Protein AF-A0A257UCT3-F1 (afdb_monomer_lite)

Radius of gyration: 12.35 Å; chains: 1; bounding box: 24×25×33 Å

Sequence (61 aa):
VPSLGAGAGLFGLASDDDGFGVEKPGVAVAGVVHRPEDVAASVRDATGAAARACVAAGRRA

Secondary structure (DSSP, 8-state):
----GGGGGGGT-EE-TTS-EE-BTTB---GGGTSS--HHHHHHHHHHHHHHHHHHHHTT-

pLDDT: mean 82.31, std 12.33, range [50.12, 95.44]

Structure (mmCIF, N/CA/C/O backbone):
data_AF-A0A257UCT3-F1
#
_entry.id   AF-A0A257UCT3-F1
#
loop_
_atom_site.group_PDB
_atom_site.id
_atom_site.type_symbol
_atom_site.label_atom_id
_atom_site.label_alt_id
_atom_site.label_comp_id
_atom_site.label_asym_id
_atom_site.label_entity_id
_atom_site.label_seq_id
_atom_site.pdbx_PDB_ins_code
_atom_site.Cartn_x
_atom_site.Cartn_y
_atom_site.Cartn_z
_atom_site.occupancy
_atom_site.B_iso_or_equiv
_atom_site.auth_seq_id
_atom_site.auth_comp_id
_atom_site.auth_asym_id
_atom_site.auth_atom_id
_atom_site.pdbx_PDB_model_num
ATOM 1 N N . VAL A 1 1 ? 8.540 -2.146 -14.183 1.00 54.84 1 VAL A N 1
ATOM 2 C CA . VAL A 1 1 ? 8.452 -1.497 -12.852 1.00 54.84 1 VAL A CA 1
ATOM 3 C C . VAL A 1 1 ? 8.129 -2.571 -11.827 1.00 54.84 1 VAL A C 1
ATOM 5 O O . VAL A 1 1 ? 7.363 -3.457 -12.182 1.00 54.84 1 VAL A O 1
ATOM 8 N N . PRO A 1 2 ? 8.761 -2.594 -10.643 1.00 58.91 2 PRO A N 1
ATOM 9 C CA . PRO A 1 2 ? 8.455 -3.608 -9.635 1.00 58.91 2 PRO A CA 1
ATOM 10 C C . PRO A 1 2 ? 7.030 -3.393 -9.097 1.00 58.91 2 PRO A C 1
ATOM 12 O O . PRO A 1 2 ? 6.732 -2.307 -8.611 1.00 58.91 2 PRO A O 1
ATOM 15 N N . SER A 1 3 ? 6.168 -4.405 -9.212 1.00 68.06 3 SER A N 1
ATOM 16 C CA . SER A 1 3 ? 4.815 -4.448 -8.633 1.00 68.06 3 SER A CA 1
ATOM 17 C C . SER A 1 3 ? 4.728 -5.561 -7.576 1.00 68.06 3 SER A C 1
ATOM 19 O O . SER A 1 3 ? 5.645 -6.381 -7.465 1.00 68.06 3 SER A O 1
ATOM 21 N N . LEU A 1 4 ? 3.665 -5.587 -6.760 1.00 64.88 4 LEU A N 1
ATOM 22 C CA . LEU A 1 4 ? 3.503 -6.601 -5.704 1.00 64.88 4 LEU A CA 1
ATOM 23 C C . LEU A 1 4 ? 3.375 -8.020 -6.277 1.00 64.88 4 LEU A C 1
ATOM 25 O O . LEU A 1 4 ? 3.742 -8.983 -5.599 1.00 64.88 4 LEU A O 1
ATOM 29 N N . GLY A 1 5 ? 2.858 -8.157 -7.503 1.00 68.44 5 GLY A N 1
ATOM 30 C CA . GLY A 1 5 ? 2.632 -9.448 -8.153 1.00 68.44 5 GLY A CA 1
ATOM 31 C C . GLY A 1 5 ? 1.891 -10.432 -7.236 1.00 68.44 5 GLY A C 1
ATOM 32 O O . GLY A 1 5 ? 0.959 -10.066 -6.523 1.00 68.44 5 GLY A O 1
ATOM 33 N N . ALA A 1 6 ? 2.350 -11.685 -7.182 1.00 61.75 6 ALA A N 1
ATOM 34 C CA . ALA A 1 6 ? 1.783 -12.713 -6.299 1.00 61.75 6 ALA A CA 1
ATOM 35 C C . ALA A 1 6 ? 1.978 -12.440 -4.785 1.00 61.75 6 ALA A C 1
ATOM 37 O O . ALA A 1 6 ? 1.372 -13.115 -3.953 1.00 61.75 6 ALA A O 1
ATOM 38 N N . GLY A 1 7 ? 2.812 -11.462 -4.407 1.00 60.94 7 GLY A N 1
ATOM 39 C CA . GLY A 1 7 ? 3.135 -11.125 -3.017 1.00 60.94 7 GLY A CA 1
ATOM 40 C C . GLY A 1 7 ? 2.069 -10.300 -2.290 1.00 60.94 7 GLY A C 1
ATOM 41 O O . GLY A 1 7 ? 2.126 -10.187 -1.068 1.00 60.94 7 GLY A O 1
ATOM 42 N N . ALA A 1 8 ? 1.068 -9.762 -2.995 1.00 60.97 8 ALA A N 1
ATOM 43 C CA . ALA A 1 8 ? -0.026 -8.998 -2.384 1.00 60.97 8 ALA A CA 1
ATOM 44 C C . ALA A 1 8 ? -0.808 -9.809 -1.332 1.00 60.97 8 ALA A C 1
ATOM 46 O O . ALA A 1 8 ? -1.185 -9.291 -0.276 1.00 60.97 8 ALA A O 1
ATOM 47 N N . GLY A 1 9 ? -0.961 -11.115 -1.582 1.00 59.84 9 GLY A N 1
ATOM 48 C CA . GLY A 1 9 ? -1.609 -12.047 -0.661 1.00 59.84 9 GLY A CA 1
ATOM 49 C C . GLY A 1 9 ? -0.878 -12.199 0.675 1.00 59.84 9 GLY A C 1
ATOM 50 O O . GLY A 1 9 ? -1.523 -12.481 1.682 1.00 59.84 9 GLY A O 1
ATOM 51 N N . LEU A 1 10 ? 0.435 -11.938 0.720 1.00 60.25 10 LEU A N 1
ATOM 52 C CA . LEU A 1 10 ? 1.242 -12.052 1.940 1.00 60.25 10 LEU A CA 1
ATOM 53 C C . LEU A 1 10 ? 0.860 -11.003 2.999 1.00 60.25 10 LEU A C 1
ATOM 55 O O . LEU A 1 10 ? 1.057 -11.228 4.190 1.00 60.25 10 LEU A O 1
ATOM 59 N N . PHE A 1 11 ? 0.292 -9.875 2.564 1.00 64.56 11 PHE A N 1
ATOM 60 C CA . PHE A 1 11 ? -0.108 -8.757 3.422 1.00 64.56 11 PHE A CA 1
ATOM 61 C C . PHE A 1 11 ? -1.631 -8.554 3.476 1.00 64.56 11 PHE A C 1
ATOM 63 O O . PHE A 1 11 ? -2.101 -7.553 4.013 1.00 64.56 11 PHE A O 1
ATOM 70 N N . GLY A 1 12 ? -2.422 -9.471 2.899 1.00 70.94 12 GLY A N 1
ATOM 71 C CA . GLY A 1 12 ? -3.884 -9.333 2.810 1.00 70.94 12 GLY A CA 1
ATOM 72 C C . GLY A 1 12 ? -4.357 -8.160 1.932 1.00 70.94 12 GLY A C 1
ATOM 73 O O . GLY A 1 12 ? -5.532 -7.768 1.976 1.00 70.94 12 GLY A O 1
ATOM 74 N N . LEU A 1 13 ? -3.457 -7.591 1.128 1.00 76.38 13 LEU A N 1
ATOM 75 C CA . LEU A 1 13 ? -3.747 -6.484 0.224 1.00 76.38 13 LEU A CA 1
ATOM 76 C C . LEU A 1 13 ? -4.500 -7.013 -1.003 1.00 76.38 13 LEU A C 1
ATOM 78 O O . LEU A 1 13 ? -4.225 -8.113 -1.479 1.00 76.38 13 LEU A O 1
ATOM 82 N N . ALA A 1 14 ? -5.488 -6.256 -1.500 1.00 81.81 14 ALA A N 1
ATOM 83 C CA . ALA A 1 14 ? -5.954 -6.508 -2.866 1.00 81.81 14 ALA A CA 1
ATOM 84 C C . ALA A 1 14 ? -4.940 -5.914 -3.827 1.00 81.81 14 ALA A C 1
ATOM 86 O O . ALA A 1 14 ? -4.331 -4.891 -3.511 1.00 81.81 14 ALA A O 1
ATOM 87 N N . SER A 1 15 ? -4.838 -6.527 -4.996 1.00 85.62 15 SER A N 1
ATOM 88 C CA . SER A 1 15 ? -4.139 -5.944 -6.123 1.00 85.62 15 SER A CA 1
ATOM 89 C C . SER A 1 15 ? -5.027 -5.882 -7.351 1.00 85.62 15 SER A C 1
ATOM 91 O O . SER A 1 15 ? -5.982 -6.652 -7.453 1.00 85.62 15 SER A O 1
ATOM 93 N N . ASP A 1 16 ? -4.723 -4.936 -8.231 1.00 86.38 16 ASP A N 1
ATOM 94 C CA . ASP A 1 16 ? -5.305 -4.851 -9.565 1.00 86.38 16 ASP A CA 1
ATOM 95 C C . ASP A 1 16 ? -4.661 -5.864 -10.528 1.00 86.38 16 ASP A C 1
ATOM 97 O O . ASP A 1 16 ? -3.787 -6.652 -10.145 1.00 86.38 16 ASP A O 1
ATOM 101 N N . ASP A 1 17 ? -5.111 -5.845 -11.784 1.00 85.00 17 ASP A N 1
ATOM 102 C CA . ASP A 1 17 ? -4.636 -6.745 -12.842 1.00 85.00 17 ASP A CA 1
ATOM 103 C C . ASP A 1 17 ? -3.149 -6.528 -13.191 1.00 85.00 17 ASP A C 1
ATOM 105 O O . ASP A 1 17 ? -2.493 -7.435 -13.707 1.00 85.00 17 ASP A O 1
A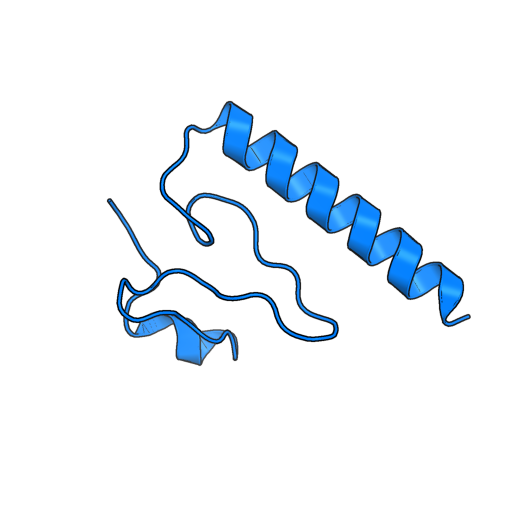TOM 109 N N . ASP A 1 18 ? -2.596 -5.359 -12.852 1.00 84.00 18 ASP A N 1
ATOM 110 C CA . ASP A 1 18 ? -1.186 -4.999 -13.042 1.00 84.00 18 ASP A CA 1
ATOM 111 C C . ASP A 1 18 ? -0.314 -5.360 -11.814 1.00 84.00 18 ASP A C 1
ATOM 113 O O . ASP A 1 18 ? 0.922 -5.246 -11.827 1.00 84.00 18 ASP A O 1
ATOM 117 N N . GLY A 1 19 ? -0.943 -5.847 -10.741 1.00 83.81 19 GLY A N 1
ATOM 118 C CA . GLY A 1 19 ? -0.287 -6.248 -9.504 1.00 83.81 19 GLY A CA 1
ATOM 119 C C . GLY A 1 19 ? 0.069 -5.079 -8.583 1.00 83.81 19 GLY A C 1
ATOM 120 O O . GLY A 1 19 ? 0.946 -5.244 -7.730 1.00 83.81 19 GLY A O 1
ATOM 121 N N . PHE A 1 20 ? -0.558 -3.911 -8.731 1.00 87.00 20 PHE A N 1
ATOM 122 C CA . PHE A 1 20 ? -0.452 -2.807 -7.773 1.00 87.00 20 PHE A CA 1
ATOM 123 C C . PHE A 1 20 ? -1.500 -2.940 -6.675 1.00 87.00 20 PHE A C 1
ATOM 125 O O . PHE A 1 20 ? -2.564 -3.509 -6.875 1.00 87.00 20 PHE A O 1
ATOM 132 N N . GLY A 1 21 ? -1.179 -2.471 -5.473 1.00 88.25 21 GLY A N 1
ATOM 133 C CA . GLY A 1 21 ? -2.052 -2.554 -4.311 1.00 88.25 21 GLY A CA 1
ATOM 134 C C . GLY A 1 21 ? -3.241 -1.599 -4.418 1.00 88.25 21 GLY A C 1
ATOM 135 O O . GLY A 1 21 ? -3.076 -0.418 -4.708 1.00 88.25 21 GLY A O 1
ATOM 136 N N . VAL A 1 22 ? -4.430 -2.109 -4.107 1.00 87.62 22 VAL A N 1
ATOM 137 C CA . VAL A 1 22 ? -5.691 -1.360 -4.106 1.00 87.62 22 VAL A CA 1
ATOM 138 C C . VAL A 1 22 ? -6.106 -1.059 -2.666 1.00 87.62 22 VAL A C 1
ATOM 140 O O . VAL A 1 22 ? -6.079 -1.945 -1.803 1.00 87.62 22 VAL A O 1
ATOM 143 N N . GLU A 1 23 ? -6.509 0.186 -2.400 1.00 86.19 23 GLU A N 1
ATOM 144 C CA . GLU A 1 23 ? -7.014 0.597 -1.085 1.00 86.19 23 GLU A CA 1
ATOM 145 C C . GLU A 1 23 ? -8.265 -0.199 -0.674 1.00 86.19 23 GLU A C 1
ATOM 147 O O . GLU A 1 23 ? -9.113 -0.566 -1.491 1.00 86.19 23 GLU A O 1
ATOM 152 N N . LYS A 1 24 ? -8.407 -0.439 0.633 1.00 85.69 24 LYS A N 1
ATOM 153 C CA . LYS A 1 24 ? -9.600 -1.053 1.233 1.00 85.69 24 LYS A CA 1
ATOM 154 C C . LYS A 1 24 ? -10.016 -0.278 2.480 1.00 85.69 24 LYS A C 1
ATOM 156 O O . LYS A 1 24 ? -9.196 0.426 3.068 1.00 85.69 24 LYS A O 1
ATOM 161 N N . PRO A 1 25 ? -11.264 -0.420 2.957 1.00 83.88 25 PRO A N 1
ATOM 162 C CA . PRO A 1 25 ? -11.677 0.200 4.210 1.00 83.88 25 PRO A CA 1
ATOM 163 C C . PRO A 1 25 ? -10.720 -0.142 5.364 1.00 83.88 25 PRO A C 1
ATOM 165 O O . PRO A 1 25 ? -10.582 -1.299 5.751 1.00 83.88 25 PRO A O 1
ATOM 168 N N . GLY A 1 26 ? -10.059 0.8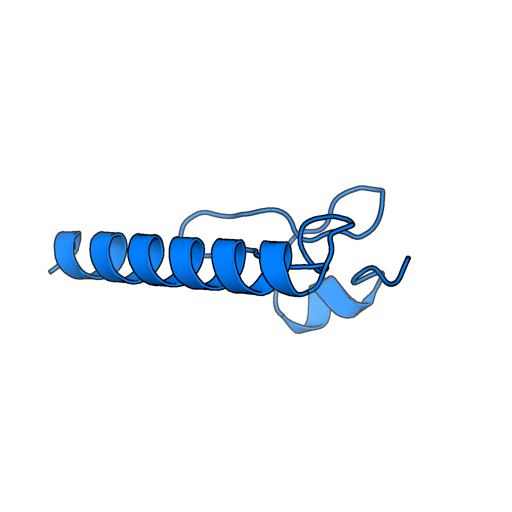79 5.917 1.00 84.19 26 GLY A N 1
ATOM 169 C CA . GLY A 1 26 ? -9.083 0.722 7.003 1.00 84.19 26 GLY A CA 1
ATOM 170 C C . GLY A 1 26 ? -7.655 0.365 6.572 1.00 84.19 26 GLY A C 1
ATOM 171 O O . GLY A 1 26 ? -6.800 0.249 7.444 1.00 84.19 26 GLY A O 1
ATOM 172 N N . VAL A 1 27 ? -7.381 0.234 5.271 1.00 86.25 27 VAL A N 1
ATOM 173 C CA . VAL A 1 27 ? -6.052 -0.067 4.721 1.00 86.25 27 VAL A CA 1
ATOM 174 C C . VAL A 1 27 ? -5.726 0.921 3.603 1.00 86.25 27 VAL A C 1
ATOM 176 O O . VAL A 1 27 ? -6.368 0.915 2.553 1.00 86.25 27 VAL A O 1
ATOM 179 N N . ALA A 1 28 ? -4.713 1.756 3.831 1.00 88.75 28 ALA A N 1
ATOM 180 C CA . ALA A 1 28 ? -4.183 2.671 2.826 1.00 88.75 28 ALA A CA 1
ATOM 181 C C . ALA A 1 28 ? -2.980 2.040 2.113 1.00 88.75 28 ALA A C 1
ATOM 183 O O . ALA A 1 28 ? -2.158 1.379 2.751 1.00 88.75 28 ALA A O 1
ATOM 184 N N . VAL A 1 29 ? -2.869 2.273 0.806 1.00 89.62 29 VAL A N 1
ATOM 185 C CA . VAL A 1 29 ? -1.726 1.861 -0.017 1.00 89.62 29 VAL A CA 1
ATOM 186 C C . VAL A 1 29 ? -1.056 3.128 -0.528 1.00 89.62 29 VAL A C 1
ATOM 188 O O . VAL A 1 29 ? -1.731 4.063 -0.946 1.00 89.62 29 VAL A O 1
ATOM 191 N N . ALA A 1 30 ? 0.267 3.178 -0.457 1.00 91.62 30 ALA A N 1
ATOM 192 C CA . ALA A 1 30 ? 1.042 4.312 -0.929 1.00 91.62 30 ALA A CA 1
ATOM 193 C C . ALA A 1 30 ? 2.352 3.819 -1.520 1.00 91.62 30 ALA A C 1
ATOM 195 O O . ALA A 1 30 ? 2.815 2.714 -1.212 1.00 91.62 30 ALA A O 1
ATOM 196 N N . GLY A 1 31 ? 2.983 4.655 -2.326 1.00 90.94 31 GLY A N 1
ATOM 197 C CA . GLY A 1 31 ? 4.282 4.319 -2.866 1.00 90.94 31 GLY A CA 1
ATOM 198 C C . GLY A 1 31 ? 4.222 3.653 -4.240 1.00 90.94 31 GLY A C 1
ATOM 199 O O . GLY A 1 31 ? 3.167 3.483 -4.850 1.00 90.94 31 GLY A O 1
ATOM 200 N N . VAL A 1 32 ? 5.376 3.117 -4.643 1.00 90.44 32 VAL A N 1
ATOM 201 C CA . VAL A 1 32 ? 5.520 2.250 -5.829 1.00 90.44 32 VAL A CA 1
ATOM 202 C C . VAL A 1 32 ? 4.574 1.041 -5.787 1.00 90.44 32 VAL A C 1
ATOM 204 O O . VAL A 1 32 ? 4.201 0.484 -6.815 1.00 90.44 32 VAL A O 1
ATOM 207 N N . VAL A 1 33 ? 4.154 0.656 -4.580 1.00 86.31 33 VAL A N 1
ATOM 208 C CA . VAL A 1 33 ? 3.157 -0.386 -4.333 1.00 86.31 33 VAL A CA 1
ATOM 209 C C . VAL A 1 33 ? 1.796 -0.023 -4.929 1.00 86.31 33 VAL A C 1
ATOM 211 O O . VAL A 1 33 ? 1.103 -0.918 -5.393 1.00 86.31 33 VAL A O 1
ATOM 214 N N . HIS A 1 34 ? 1.415 1.254 -4.930 1.00 86.06 34 HIS A N 1
ATOM 215 C CA . HIS A 1 34 ? 0.136 1.741 -5.452 1.00 86.06 34 HIS A CA 1
ATOM 216 C C . HIS A 1 34 ? 0.196 2.041 -6.956 1.00 86.06 34 HIS A C 1
ATOM 218 O O . HIS A 1 34 ? -0.784 1.832 -7.661 1.00 86.06 34 HIS A O 1
ATOM 224 N N . ARG A 1 35 ? 1.328 2.551 -7.455 1.00 86.88 35 ARG A N 1
ATOM 225 C CA . ARG A 1 35 ? 1.541 2.876 -8.875 1.00 86.88 35 ARG A CA 1
ATOM 226 C C . ARG A 1 35 ? 3.011 3.201 -9.147 1.00 86.88 35 ARG A C 1
ATOM 228 O O . ARG A 1 35 ? 3.735 3.523 -8.210 1.0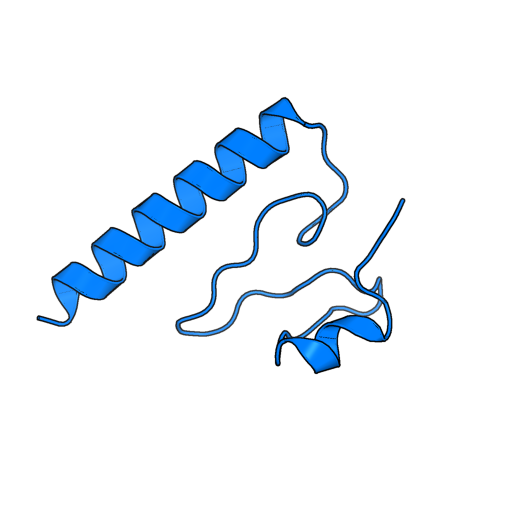0 86.88 35 ARG A O 1
ATOM 235 N N . PRO A 1 36 ? 3.466 3.233 -10.410 1.00 89.12 36 PRO A N 1
ATOM 236 C CA . PRO A 1 36 ? 4.803 3.718 -10.741 1.00 89.12 36 PRO A CA 1
ATOM 237 C C . PRO A 1 36 ? 4.987 5.187 -10.342 1.00 89.12 36 PRO A C 1
ATOM 239 O O . PRO A 1 36 ? 4.244 6.053 -10.800 1.00 89.12 36 PRO A O 1
ATOM 242 N N . GLU A 1 37 ? 5.999 5.480 -9.530 1.00 89.19 37 GLU A N 1
ATOM 243 C CA . GLU A 1 37 ? 6.336 6.846 -9.124 1.00 89.19 37 GLU A CA 1
ATOM 244 C C . GLU A 1 37 ? 7.795 6.971 -8.664 1.00 89.19 37 GLU A C 1
ATOM 246 O O . GLU A 1 37 ? 8.482 5.970 -8.446 1.00 89.19 37 GLU A O 1
ATOM 251 N N . ASP A 1 38 ? 8.282 8.209 -8.550 1.00 93.44 38 ASP A N 1
ATOM 252 C CA . ASP A 1 38 ? 9.623 8.505 -8.045 1.00 93.44 38 ASP A CA 1
ATOM 253 C C . ASP A 1 38 ? 9.693 8.509 -6.507 1.00 93.44 38 ASP A C 1
ATOM 255 O O . ASP A 1 38 ? 8.682 8.530 -5.804 1.00 93.44 38 ASP A O 1
ATOM 259 N N . VAL A 1 39 ? 10.916 8.513 -5.968 1.00 93.38 39 VAL A N 1
ATOM 260 C CA . VAL A 1 39 ? 11.166 8.437 -4.519 1.00 93.38 39 VAL A CA 1
ATOM 261 C C . VAL A 1 39 ? 10.524 9.601 -3.757 1.00 93.38 39 VAL A C 1
ATOM 263 O O . VAL A 1 39 ? 9.958 9.397 -2.684 1.00 93.38 39 VAL A O 1
ATOM 266 N N . ALA A 1 40 ? 10.594 10.824 -4.284 1.00 94.56 40 ALA A N 1
ATOM 267 C CA . ALA A 1 40 ? 10.057 11.992 -3.594 1.00 94.56 40 ALA A CA 1
ATOM 268 C C . ALA A 1 40 ? 8.521 11.991 -3.609 1.00 94.56 40 ALA A C 1
ATOM 270 O O . ALA A 1 40 ? 7.901 12.320 -2.593 1.00 94.56 40 ALA A O 1
ATOM 271 N N . ALA A 1 41 ? 7.914 11.594 -4.730 1.00 91.81 41 ALA A N 1
ATOM 272 C CA . ALA A 1 41 ? 6.477 11.366 -4.837 1.00 91.81 41 ALA A CA 1
ATOM 273 C C . ALA A 1 41 ? 6.015 10.283 -3.850 1.00 91.81 41 ALA A C 1
ATOM 275 O O . ALA A 1 41 ? 5.078 10.514 -3.085 1.00 91.81 41 ALA A O 1
ATOM 276 N N . SER A 1 42 ? 6.760 9.182 -3.765 1.00 92.88 42 SER A N 1
ATOM 277 C CA . SER A 1 42 ? 6.471 8.057 -2.879 1.00 92.88 42 SER A CA 1
ATOM 278 C C . SER A 1 42 ? 6.498 8.425 -1.396 1.00 92.88 42 SER A C 1
ATOM 280 O O . SER A 1 42 ? 5.582 8.082 -0.646 1.00 92.88 42 SER A O 1
ATOM 282 N N . VAL A 1 43 ? 7.489 9.210 -0.966 1.00 95.12 43 VAL A N 1
ATOM 283 C CA . VAL A 1 43 ? 7.563 9.697 0.422 1.00 95.12 43 VAL A CA 1
ATOM 284 C C . VAL A 1 43 ? 6.401 10.638 0.748 1.00 95.12 43 VAL A C 1
ATOM 286 O O . VAL A 1 43 ? 5.828 10.563 1.839 1.00 95.12 43 VAL A O 1
ATOM 289 N N . ARG A 1 44 ? 6.021 11.520 -0.186 1.00 93.69 44 ARG A N 1
ATOM 290 C CA . ARG A 1 44 ? 4.884 12.436 -0.002 1.00 93.69 44 ARG A CA 1
ATOM 291 C C . ARG A 1 44 ? 3.565 11.680 0.098 1.00 93.69 44 ARG A C 1
ATOM 293 O O . ARG A 1 44 ? 2.771 11.989 0.986 1.00 93.69 44 ARG A O 1
ATOM 300 N N . ASP A 1 45 ? 3.355 10.693 -0.768 1.00 93.56 45 ASP A N 1
ATOM 301 C CA . ASP A 1 45 ? 2.149 9.872 -0.749 1.00 93.56 45 ASP A CA 1
ATOM 302 C C . ASP A 1 45 ? 2.046 9.070 0.554 1.00 93.56 45 ASP A C 1
ATOM 304 O O . ASP A 1 45 ? 1.045 9.174 1.263 1.00 93.56 45 ASP A O 1
ATOM 308 N N . ALA A 1 46 ? 3.125 8.389 0.959 1.00 93.44 46 ALA A N 1
ATOM 309 C CA . ALA A 1 46 ? 3.171 7.634 2.211 1.00 93.44 46 ALA A CA 1
ATOM 310 C C . ALA A 1 46 ? 2.917 8.518 3.444 1.00 93.44 46 ALA A C 1
ATOM 312 O O . ALA A 1 46 ? 2.168 8.137 4.346 1.00 93.44 46 ALA A O 1
ATOM 313 N N . THR A 1 47 ? 3.476 9.732 3.464 1.00 95.44 47 THR A N 1
ATOM 314 C CA . THR A 1 47 ? 3.229 10.706 4.541 1.00 95.44 47 THR A CA 1
ATOM 315 C C . THR A 1 47 ? 1.757 11.124 4.582 1.00 95.44 47 THR A C 1
ATOM 317 O O . THR A 1 47 ? 1.147 11.164 5.652 1.00 95.44 47 THR A O 1
ATOM 320 N N . GLY A 1 48 ? 1.159 11.398 3.419 1.00 93.19 48 GLY A N 1
ATOM 321 C CA . GLY A 1 48 ? -0.260 11.726 3.303 1.00 93.19 48 GLY A CA 1
ATOM 322 C C . GLY A 1 48 ? -1.166 10.574 3.742 1.00 93.19 48 GLY A C 1
ATOM 323 O O . GLY A 1 48 ? -2.118 10.794 4.492 1.00 93.19 48 GLY A O 1
ATOM 324 N N . ALA A 1 49 ? -0.852 9.345 3.331 1.00 92.56 49 ALA A N 1
ATOM 325 C CA . ALA A 1 49 ? -1.571 8.140 3.731 1.00 92.56 49 ALA A CA 1
ATOM 326 C C . ALA A 1 49 ? -1.518 7.924 5.252 1.00 92.56 49 ALA A C 1
ATOM 328 O O . ALA A 1 49 ? -2.562 7.705 5.871 1.00 92.56 49 ALA A O 1
ATOM 329 N N . ALA A 1 50 ? -0.343 8.083 5.871 1.00 92.38 50 ALA A N 1
ATOM 330 C CA . ALA A 1 50 ? -0.182 8.003 7.321 1.00 92.38 50 ALA A CA 1
ATOM 331 C C . AL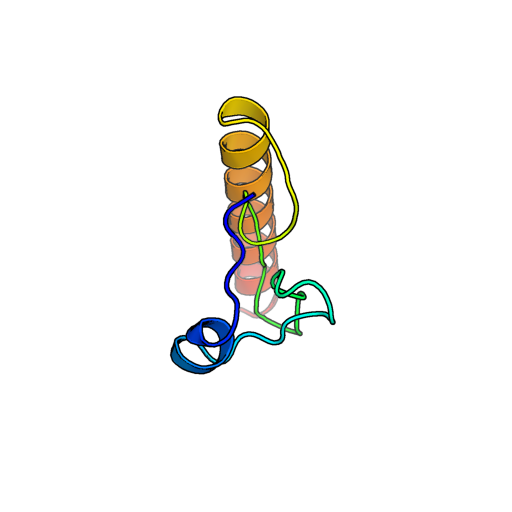A A 1 50 ? -1.003 9.079 8.051 1.00 92.38 50 ALA A C 1
ATOM 333 O O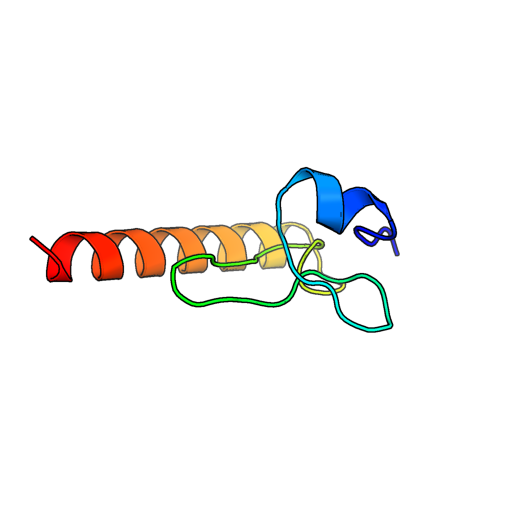 . ALA A 1 50 ? -1.725 8.770 8.999 1.00 92.38 50 ALA A O 1
ATOM 334 N N . ALA A 1 51 ? -0.972 10.330 7.579 1.00 93.81 51 ALA A N 1
ATOM 335 C CA . ALA A 1 51 ? -1.768 11.409 8.163 1.00 93.81 51 ALA A CA 1
ATOM 336 C C . ALA A 1 51 ? -3.278 11.118 8.085 1.00 93.81 51 ALA A C 1
ATOM 338 O O . ALA A 1 51 ? -3.993 11.268 9.080 1.00 93.81 51 ALA A O 1
ATOM 339 N N . ARG A 1 52 ? -3.766 10.643 6.928 1.00 90.50 52 ARG A N 1
ATOM 340 C CA . ARG A 1 52 ? -5.169 10.233 6.745 1.00 90.50 52 ARG A CA 1
ATOM 341 C C . ARG A 1 52 ? -5.547 9.086 7.685 1.00 90.50 52 ARG A C 1
ATOM 343 O O . ARG A 1 52 ? -6.612 9.144 8.299 1.00 90.50 52 ARG A O 1
ATOM 350 N N . ALA A 1 53 ? -4.677 8.087 7.841 1.00 90.25 53 ALA A N 1
ATOM 351 C CA . ALA A 1 53 ? -4.896 6.960 8.745 1.00 90.25 53 ALA A CA 1
ATOM 352 C C . ALA A 1 53 ? -4.975 7.406 10.215 1.00 90.25 53 ALA A C 1
ATOM 354 O O . ALA A 1 53 ? -5.901 7.008 10.921 1.00 90.25 53 ALA A O 1
ATOM 355 N N . CYS A 1 54 ? -4.079 8.296 10.656 1.00 90.06 54 CYS A N 1
ATOM 356 C CA . CYS A 1 54 ? -4.114 8.871 12.002 1.00 90.06 54 CYS A CA 1
ATOM 357 C C . CYS A 1 54 ? -5.417 9.641 12.266 1.00 90.06 54 CYS A C 1
ATOM 359 O O . CYS A 1 54 ? -6.048 9.448 13.303 1.00 90.06 54 CYS A O 1
ATOM 361 N N . VAL A 1 55 ? -5.862 10.470 11.316 1.00 91.94 55 VAL A N 1
ATOM 362 C CA . VAL A 1 55 ? -7.138 11.199 11.432 1.00 91.94 55 VAL A CA 1
ATOM 363 C C . VAL A 1 55 ? -8.326 10.234 11.482 1.00 91.94 55 VAL A C 1
ATOM 365 O O . VAL A 1 55 ? -9.235 10.420 12.289 1.00 91.94 55 VAL A O 1
ATOM 368 N N . ALA A 1 56 ? -8.330 9.193 10.646 1.00 86.94 56 ALA A N 1
ATOM 369 C CA . ALA A 1 56 ? -9.390 8.189 10.634 1.00 86.94 56 ALA A CA 1
ATOM 370 C C . ALA A 1 56 ? -9.449 7.386 11.945 1.00 86.94 56 ALA A C 1
ATOM 372 O O . ALA A 1 56 ? -10.544 7.094 12.425 1.00 86.94 56 ALA A O 1
ATOM 373 N N . ALA A 1 57 ? -8.297 7.068 12.541 1.00 84.56 57 ALA A N 1
ATOM 374 C CA . ALA A 1 57 ? -8.216 6.419 13.846 1.00 84.56 57 ALA A CA 1
ATOM 375 C C . ALA A 1 57 ? -8.705 7.344 14.974 1.00 84.56 57 ALA A C 1
ATOM 377 O O . ALA A 1 57 ? -9.516 6.922 15.793 1.00 84.56 57 ALA A O 1
ATOM 378 N N . GLY A 1 58 ? -8.290 8.616 14.975 1.00 82.12 58 GLY A N 1
ATOM 379 C CA . GLY A 1 58 ? -8.697 9.596 15.988 1.00 82.12 58 GLY A CA 1
ATOM 380 C C . GLY A 1 58 ? -10.187 9.955 15.963 1.00 82.12 58 GLY A C 1
ATOM 381 O O . GLY A 1 58 ? -10.738 10.315 16.992 1.00 82.12 58 GLY A O 1
ATOM 382 N N . ARG A 1 59 ? -10.866 9.822 14.814 1.00 72.00 59 ARG A N 1
ATOM 383 C CA . ARG A 1 59 ? -12.328 10.006 14.694 1.00 72.00 59 ARG A CA 1
ATOM 384 C C . ARG A 1 59 ? -13.155 8.808 15.171 1.00 72.00 59 ARG A C 1
ATOM 386 O O . ARG A 1 59 ? -14.371 8.930 15.268 1.00 72.00 59 ARG A O 1
ATOM 393 N N . ARG A 1 60 ? -12.529 7.645 15.378 1.00 57.75 60 ARG A N 1
ATOM 394 C CA . ARG A 1 60 ? -13.190 6.426 15.875 1.00 57.75 60 ARG A CA 1
ATOM 395 C C . A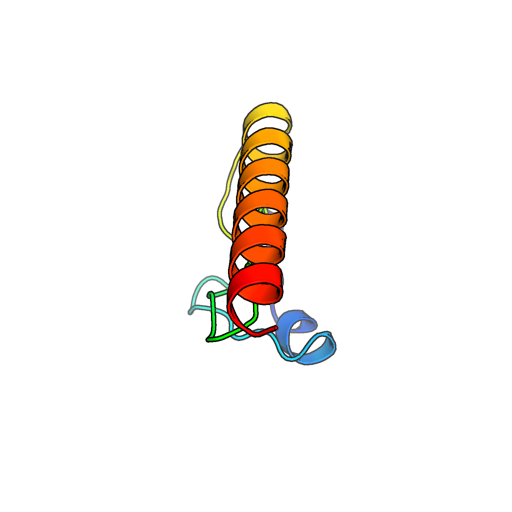RG A 1 60 ? -13.127 6.291 17.403 1.00 57.75 60 ARG A C 1
ATOM 397 O O . ARG A 1 60 ? -13.689 5.325 17.912 1.00 57.75 60 ARG A O 1
ATOM 404 N N . ALA A 1 61 ? -12.426 7.199 18.085 1.00 50.12 61 ALA A N 1
ATOM 405 C CA . ALA A 1 61 ? -12.298 7.251 19.540 1.00 50.12 61 ALA A CA 1
ATOM 406 C C . ALA A 1 61 ? -13.442 8.042 20.188 1.00 50.12 61 ALA A C 1
ATOM 408 O O . ALA A 1 61 ? -13.923 9.007 19.550 1.00 50.12 61 ALA A O 1
#

Foldseek 3Di:
DDECPPVCVVVPFDADPVRAGDDDVLDDDFAVSHPDDDPVRRVVRVVVSVVVNVVVVVVVD